Protein AF-A0A967UNY2-F1 (afdb_monomer)

Structure (mmCIF, N/CA/C/O backbone):
data_AF-A0A967UNY2-F1
#
_entry.id   AF-A0A967UNY2-F1
#
loop_
_atom_site.group_PDB
_atom_site.id
_atom_site.type_symbol
_atom_site.label_atom_id
_atom_site.label_alt_id
_atom_site.label_comp_id
_atom_site.label_asym_id
_atom_site.label_entity_id
_atom_site.label_seq_id
_atom_site.pdbx_PDB_ins_code
_atom_site.Cartn_x
_atom_site.Cartn_y
_atom_site.Cartn_z
_atom_site.occupancy
_atom_site.B_iso_or_equiv
_atom_site.auth_seq_id
_atom_site.auth_comp_id
_atom_site.auth_asym_id
_atom_site.auth_atom_id
_atom_site.pdbx_PDB_model_num
ATOM 1 N N . MET A 1 1 ? -13.511 -10.357 10.842 1.00 54.44 1 MET A N 1
ATOM 2 C CA . MET A 1 1 ? -12.134 -10.067 10.386 1.00 54.44 1 MET A CA 1
ATOM 3 C C . MET A 1 1 ? -11.626 -8.899 11.211 1.00 54.44 1 MET A C 1
ATOM 5 O O . MET A 1 1 ? -12.448 -8.073 11.579 1.00 54.44 1 MET A O 1
ATOM 9 N N . GLY A 1 2 ? -10.352 -8.900 11.605 1.00 75.81 2 GLY A N 1
ATOM 10 C CA . GLY A 1 2 ? -9.754 -7.766 12.320 1.00 75.81 2 GLY A CA 1
ATOM 11 C C . GLY A 1 2 ? -9.276 -6.694 11.345 1.00 75.81 2 GLY A C 1
ATOM 12 O O . GLY A 1 2 ? -9.076 -6.994 10.168 1.00 75.81 2 GLY A O 1
ATOM 13 N N . ASP A 1 3 ? -9.091 -5.475 11.843 1.00 91.19 3 ASP A N 1
ATOM 14 C CA . ASP A 1 3 ? -8.573 -4.357 11.054 1.00 91.19 3 ASP A CA 1
ATOM 15 C C . ASP A 1 3 ? -7.142 -4.644 10.574 1.00 91.19 3 ASP A C 1
ATOM 17 O O . ASP A 1 3 ? -6.359 -5.323 11.248 1.00 91.19 3 ASP A O 1
ATOM 21 N N . VAL A 1 4 ? -6.785 -4.116 9.404 1.00 94.06 4 VAL A N 1
ATOM 22 C CA . VAL A 1 4 ? -5.465 -4.292 8.784 1.00 94.06 4 VAL A CA 1
ATOM 23 C C . VAL A 1 4 ? -4.844 -2.943 8.448 1.00 94.06 4 VAL A C 1
ATOM 25 O O . VAL A 1 4 ? -5.545 -1.966 8.195 1.00 94.06 4 VAL A O 1
ATOM 28 N N . ILE A 1 5 ? -3.516 -2.903 8.423 1.00 94.75 5 ILE A N 1
ATOM 29 C CA . ILE A 1 5 ? -2.732 -1.765 7.947 1.00 94.75 5 ILE A CA 1
ATOM 30 C C . ILE A 1 5 ? -2.071 -2.191 6.638 1.00 94.75 5 ILE A C 1
ATOM 32 O O . ILE A 1 5 ? -1.315 -3.165 6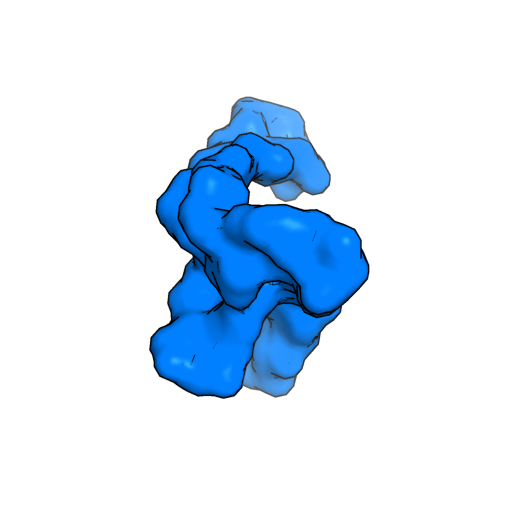.616 1.00 94.75 5 ILE A O 1
ATOM 36 N N . LEU A 1 6 ? -2.371 -1.461 5.564 1.00 95.88 6 LEU A N 1
ATOM 37 C CA . LEU A 1 6 ? -1.739 -1.583 4.251 1.00 95.88 6 LEU A CA 1
ATOM 38 C C . LEU A 1 6 ? -0.737 -0.437 4.085 1.00 95.88 6 LEU A C 1
ATOM 40 O O . LEU A 1 6 ? -1.097 0.720 4.294 1.00 95.88 6 LEU A O 1
ATOM 44 N N . PHE A 1 7 ? 0.503 -0.752 3.727 1.00 94.94 7 PHE A N 1
ATOM 45 C CA . PHE A 1 7 ? 1.582 0.231 3.611 1.00 94.94 7 PHE A CA 1
ATOM 46 C C . PHE A 1 7 ? 2.604 -0.179 2.544 1.00 94.94 7 PHE A C 1
ATOM 48 O O . PHE A 1 7 ? 2.765 -1.363 2.246 1.00 94.94 7 PHE A O 1
ATOM 55 N N . ASP A 1 8 ? 3.307 0.795 1.979 1.00 92.50 8 ASP A N 1
ATOM 56 C CA . ASP A 1 8 ? 4.522 0.598 1.190 1.00 92.50 8 ASP A CA 1
ATOM 57 C C . ASP A 1 8 ? 5.733 0.465 2.129 1.00 92.50 8 ASP A C 1
ATOM 59 O O . ASP A 1 8 ? 5.913 1.249 3.063 1.00 92.50 8 ASP A O 1
ATOM 63 N N . ALA A 1 9 ? 6.546 -0.583 1.956 1.00 78.69 9 ALA A N 1
ATOM 64 C CA . ALA A 1 9 ? 7.660 -0.839 2.869 1.00 78.69 9 ALA A CA 1
ATOM 65 C C . ALA A 1 9 ? 8.955 -0.180 2.374 1.00 78.69 9 ALA A C 1
ATOM 67 O O . ALA A 1 9 ? 9.328 -0.364 1.219 1.00 78.69 9 ALA A O 1
ATOM 68 N N . PRO A 1 10 ? 9.744 0.460 3.256 1.00 68.81 10 PRO A N 1
ATOM 69 C CA . PRO A 1 10 ? 11.019 1.063 2.862 1.00 68.81 10 PRO A CA 1
ATOM 70 C C . PRO A 1 10 ? 12.077 0.039 2.415 1.00 68.81 1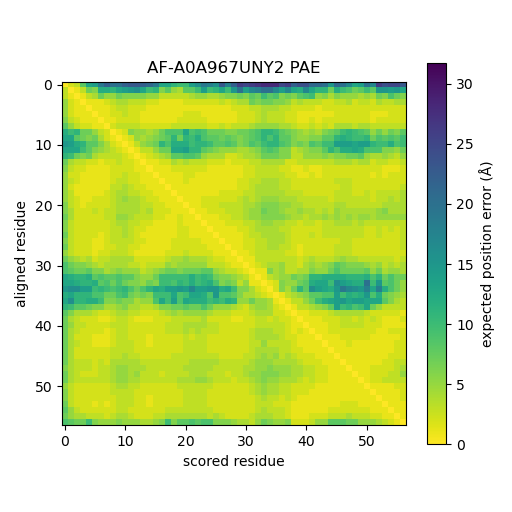0 PRO A C 1
ATOM 72 O O . PRO A 1 10 ? 13.090 0.416 1.836 1.00 68.81 10 PRO A O 1
ATOM 75 N N . THR A 1 11 ? 11.877 -1.250 2.703 1.00 73.38 11 THR A N 1
ATOM 76 C CA . THR A 1 11 ? 12.831 -2.329 2.405 1.00 73.38 11 THR A CA 1
ATOM 77 C C . THR A 1 11 ? 12.375 -3.264 1.286 1.00 73.38 11 THR A C 1
ATOM 79 O O . THR A 1 11 ? 13.021 -4.288 1.072 1.00 73.38 11 THR A O 1
ATOM 82 N N . GLY A 1 12 ? 11.257 -2.988 0.606 1.00 78.25 12 GLY A N 1
ATOM 83 C CA . GLY A 1 12 ? 10.722 -3.899 -0.405 1.00 78.25 12 GLY A CA 1
ATOM 84 C C . GLY A 1 12 ? 9.894 -3.184 -1.472 1.00 78.25 12 GLY A C 1
ATOM 85 O O . GLY A 1 12 ? 9.220 -2.213 -1.152 1.00 78.25 12 GLY A O 1
ATO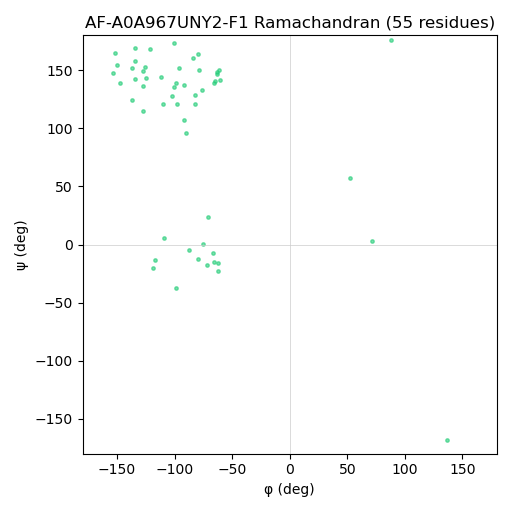M 86 N N . PRO A 1 13 ? 9.909 -3.676 -2.720 1.00 85.38 13 PRO A N 1
ATOM 87 C CA . PRO A 1 13 ? 9.324 -2.961 -3.850 1.00 85.38 13 PRO A CA 1
ATOM 88 C C . PRO A 1 13 ? 7.787 -3.110 -3.932 1.00 85.38 13 PRO A C 1
ATOM 90 O O . PRO A 1 13 ? 7.132 -2.372 -4.653 1.00 85.38 13 PRO A O 1
ATOM 93 N N . GLY A 1 14 ? 7.180 -4.029 -3.172 1.00 92.69 14 GLY A N 1
ATOM 94 C CA . GLY A 1 14 ? 5.725 -4.213 -3.105 1.00 92.69 14 GLY A CA 1
ATOM 95 C C . GLY A 1 14 ? 5.056 -3.582 -1.879 1.00 92.69 14 GLY A C 1
ATOM 96 O O . GLY A 1 14 ? 5.715 -3.153 -0.933 1.00 92.69 14 GLY A O 1
ATOM 97 N N . LEU A 1 15 ? 3.722 -3.616 -1.865 1.00 95.31 15 LEU A N 1
ATOM 98 C CA . LEU A 1 15 ? 2.892 -3.294 -0.711 1.00 95.31 15 LEU A CA 1
ATOM 99 C C . LEU A 1 15 ? 2.840 -4.450 0.289 1.00 95.31 15 LEU A C 1
ATOM 101 O O . LEU A 1 15 ? 2.882 -5.633 -0.069 1.00 95.31 15 LEU A O 1
ATOM 105 N N . TRP A 1 16 ? 2.676 -4.086 1.556 1.00 95.31 16 TRP A N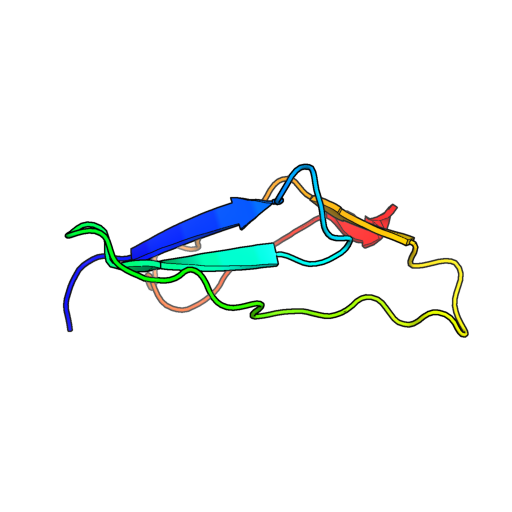 1
ATOM 106 C CA . TRP A 1 16 ? 2.687 -4.986 2.698 1.00 95.31 16 TRP A CA 1
ATOM 107 C C . TRP A 1 16 ? 1.451 -4.798 3.557 1.00 95.31 16 TRP A C 1
ATOM 109 O O . TRP A 1 16 ? 0.904 -3.703 3.678 1.00 95.31 16 TRP A O 1
ATOM 119 N N . LEU A 1 17 ? 1.031 -5.891 4.183 1.00 94.69 17 LEU A N 1
ATOM 120 C CA . LEU A 1 17 ? -0.133 -5.930 5.048 1.00 94.69 17 LEU A CA 1
ATOM 121 C C . LEU A 1 17 ? 0.231 -6.537 6.400 1.00 94.69 17 LEU A C 1
ATOM 123 O O . LEU A 1 17 ? 0.911 -7.565 6.475 1.00 94.69 17 LEU A O 1
ATOM 127 N N . VAL A 1 18 ? -0.263 -5.919 7.469 1.00 95.12 18 VAL A N 1
ATOM 128 C CA . VAL A 1 18 ? -0.171 -6.427 8.843 1.00 95.12 18 VAL A CA 1
ATOM 129 C C . V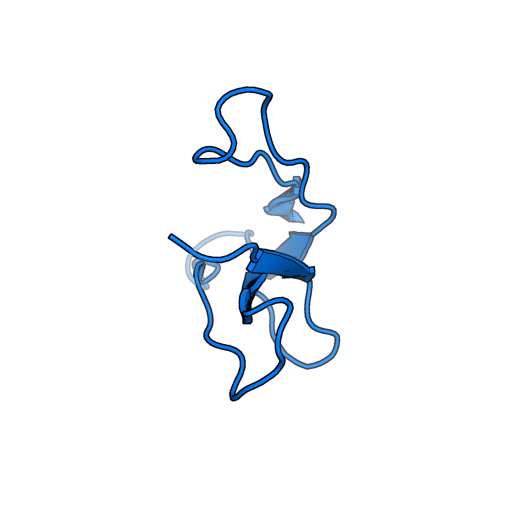AL A 1 18 ? -1.509 -6.240 9.556 1.00 95.12 18 VAL A C 1
ATOM 131 O O . VAL A 1 18 ? -2.272 -5.334 9.225 1.00 95.12 18 VAL A O 1
ATOM 134 N N . SER A 1 19 ? -1.817 -7.098 10.531 1.00 95.19 19 SER A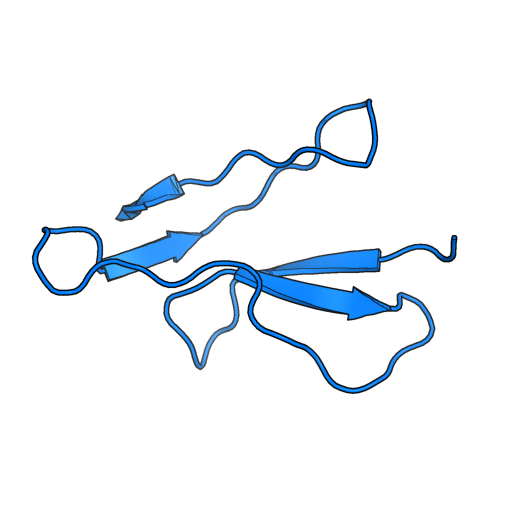 N 1
ATOM 135 C CA . SER A 1 19 ? -2.955 -6.856 11.427 1.00 95.19 19 SER A CA 1
ATOM 136 C C . SER A 1 19 ? -2.746 -5.550 12.195 1.00 95.19 19 SER A C 1
ATOM 138 O O . SER A 1 19 ? -1.636 -5.279 12.659 1.00 95.19 19 SER A O 1
ATOM 140 N N . ALA A 1 20 ? -3.810 -4.776 12.408 1.00 94.62 20 ALA A N 1
ATOM 141 C CA . ALA A 1 20 ? -3.767 -3.583 13.252 1.00 94.62 20 ALA A CA 1
ATOM 142 C C . ALA A 1 20 ? -3.413 -3.912 14.715 1.00 94.62 20 ALA A C 1
ATOM 144 O O . ALA A 1 20 ? -2.873 -3.075 15.433 1.00 94.62 20 ALA A O 1
ATOM 145 N N . SER A 1 21 ? -3.643 -5.157 15.148 1.00 95.88 21 SER A N 1
ATOM 146 C CA . SER A 1 21 ? -3.192 -5.664 16.450 1.00 95.88 21 SER A CA 1
ATOM 147 C C . SER A 1 21 ? -1.689 -5.985 16.510 1.00 95.88 21 SER A C 1
ATOM 149 O O . SER A 1 21 ? -1.216 -6.482 17.530 1.00 95.88 21 SER A O 1
ATOM 151 N N . GLY A 1 22 ? -0.945 -5.773 15.420 1.00 91.69 22 GLY A N 1
ATOM 152 C CA . GLY A 1 22 ? 0.452 -6.173 15.267 1.00 91.69 22 GLY A CA 1
ATOM 153 C C . GLY A 1 22 ? 0.632 -7.600 14.737 1.00 91.69 22 GLY A C 1
ATOM 154 O O . GLY A 1 22 ? -0.329 -8.341 14.522 1.00 91.69 22 GLY A O 1
ATOM 155 N N . GLY A 1 23 ? 1.889 -7.983 14.501 1.00 94.06 23 GLY A N 1
ATOM 156 C CA . GLY A 1 23 ? 2.275 -9.279 13.938 1.00 94.06 23 GLY A CA 1
ATOM 157 C C . GLY A 1 23 ? 3.367 -9.145 12.879 1.00 94.06 23 GLY A C 1
ATOM 158 O O . GLY A 1 23 ? 3.976 -8.087 12.734 1.00 94.06 23 GLY A O 1
ATOM 159 N N . THR A 1 24 ? 3.617 -10.223 12.137 1.00 93.94 24 THR A N 1
ATOM 160 C CA . THR A 1 24 ? 4.580 -10.232 11.027 1.00 93.94 24 THR A CA 1
ATOM 161 C C . THR A 1 24 ? 3.927 -9.670 9.760 1.00 93.94 24 THR A C 1
ATOM 163 O O . THR A 1 24 ? 2.929 -10.240 9.309 1.00 93.94 24 THR A O 1
ATOM 166 N N . PRO A 1 25 ? 4.460 -8.588 9.162 1.00 93.62 25 PRO A N 1
ATOM 167 C CA . PRO A 1 25 ? 3.982 -8.102 7.874 1.00 93.62 25 PRO A CA 1
ATOM 168 C C . PRO A 1 25 ? 4.211 -9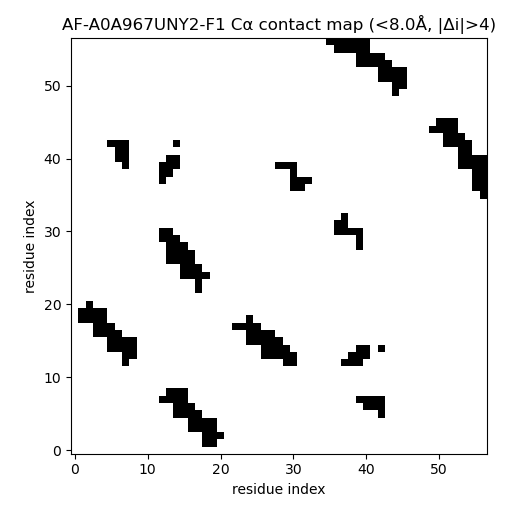.127 6.761 1.00 93.62 25 PRO A C 1
ATOM 170 O O . PRO A 1 25 ? 5.221 -9.831 6.751 1.00 93.62 25 PRO A O 1
ATOM 173 N N . ARG A 1 26 ? 3.299 -9.171 5.790 1.00 93.12 26 ARG A N 1
ATOM 174 C CA . ARG A 1 26 ? 3.439 -9.985 4.575 1.00 93.12 26 ARG A CA 1
ATOM 175 C C . ARG A 1 26 ? 3.287 -9.123 3.331 1.00 93.12 26 ARG A C 1
ATOM 177 O O . ARG A 1 26 ? 2.441 -8.231 3.315 1.00 93.12 26 ARG A O 1
ATOM 184 N N . ALA A 1 27 ? 4.050 -9.426 2.288 1.00 92.88 27 ALA A N 1
ATOM 185 C CA . ALA A 1 27 ? 3.850 -8.812 0.984 1.00 92.88 27 ALA A CA 1
ATOM 186 C C . ALA A 1 27 ? 2.488 -9.238 0.402 1.00 92.88 27 ALA A C 1
ATOM 188 O O . ALA A 1 27 ? 2.075 -10.397 0.534 1.00 92.88 27 ALA A O 1
ATOM 189 N N . VAL A 1 28 ? 1.779 -8.290 -0.208 1.00 94.06 28 VAL A N 1
ATOM 190 C CA . VAL A 1 28 ? 0.497 -8.512 -0.908 1.00 94.06 28 VAL A CA 1
ATOM 191 C C . VAL A 1 28 ? 0.579 -8.197 -2.395 1.00 94.06 28 VAL A C 1
ATOM 193 O O . VAL A 1 28 ? -0.291 -8.615 -3.152 1.00 94.06 28 VAL A O 1
ATOM 196 N N . THR A 1 29 ? 1.643 -7.522 -2.817 1.00 93.25 29 THR A N 1
ATOM 197 C CA . THR A 1 29 ? 1.985 -7.320 -4.221 1.00 93.25 29 THR A CA 1
ATOM 198 C C . THR A 1 29 ? 3.473 -7.585 -4.424 1.00 93.25 29 THR A C 1
ATOM 200 O O . THR A 1 29 ? 4.263 -7.464 -3.486 1.00 93.25 29 THR A O 1
ATOM 203 N N . ALA A 1 30 ? 3.860 -7.883 -5.656 1.00 91.38 30 ALA A N 1
ATOM 204 C CA . ALA A 1 30 ? 5.247 -7.948 -6.085 1.00 91.38 30 ALA A CA 1
ATOM 205 C C . ALA A 1 30 ? 5.333 -7.257 -7.452 1.00 91.38 30 ALA A C 1
ATOM 207 O O . ALA A 1 30 ? 4.550 -7.645 -8.321 1.00 91.38 30 ALA A O 1
ATOM 208 N N . PRO A 1 31 ? 6.199 -6.244 -7.623 1.00 86.50 31 PRO A N 1
ATOM 209 C CA . PRO A 1 31 ? 6.456 -5.666 -8.937 1.00 86.50 31 PRO A CA 1
ATOM 210 C C . PRO A 1 31 ? 7.037 -6.705 -9.888 1.00 86.50 31 PRO A C 1
ATOM 212 O O . PRO A 1 31 ? 7.709 -7.649 -9.454 1.00 86.50 31 PRO A O 1
ATOM 215 N N . ASP A 1 32 ? 6.748 -6.537 -11.171 1.00 83.00 32 ASP A N 1
ATOM 216 C CA . ASP A 1 32 ? 7.253 -7.404 -12.229 1.00 83.00 32 ASP A CA 1
ATOM 217 C C . ASP A 1 32 ? 8.563 -6.834 -12.785 1.00 83.00 32 ASP A C 1
ATOM 219 O O . ASP A 1 32 ? 8.563 -5.858 -13.538 1.00 83.00 32 ASP A O 1
ATOM 223 N N . ASP A 1 33 ? 9.678 -7.488 -12.442 1.00 73.06 33 ASP A N 1
ATOM 224 C CA . ASP A 1 33 ? 11.037 -7.102 -12.840 1.00 73.06 33 ASP A CA 1
ATOM 225 C C . ASP A 1 33 ? 11.310 -7.235 -14.347 1.00 73.06 33 ASP A C 1
ATOM 227 O O . ASP A 1 33 ? 12.353 -6.791 -14.836 1.00 73.06 33 ASP A O 1
ATOM 231 N N . THR A 1 34 ? 10.373 -7.817 -15.099 1.00 77.94 34 THR A N 1
ATOM 232 C CA . THR A 1 34 ? 10.414 -7.871 -16.565 1.00 77.94 34 THR A CA 1
ATOM 233 C C . THR A 1 34 ? 9.787 -6.643 -17.230 1.00 77.94 34 THR A C 1
ATOM 235 O O . THR A 1 34 ? 9.869 -6.493 -18.454 1.00 77.94 34 THR A O 1
ATOM 238 N N . THR A 1 35 ? 9.203 -5.744 -16.436 1.00 73.38 35 THR A N 1
ATOM 239 C CA . THR A 1 35 ? 8.603 -4.477 -16.868 1.00 73.38 35 THR A CA 1
ATOM 240 C C . THR A 1 35 ? 9.274 -3.289 -16.169 1.00 73.38 35 THR A C 1
ATOM 242 O O . THR A 1 35 ? 10.016 -3.472 -15.210 1.00 73.38 35 THR A O 1
ATOM 245 N N . ASP A 1 36 ? 9.015 -2.054 -16.616 1.00 77.94 36 ASP A N 1
ATOM 246 C CA . ASP A 1 36 ? 9.455 -0.830 -15.912 1.00 77.94 36 ASP A CA 1
ATOM 247 C C . ASP A 1 36 ? 8.671 -0.590 -14.588 1.00 77.94 36 ASP A C 1
ATOM 249 O O . ASP A 1 36 ? 8.554 0.541 -14.130 1.00 77.94 36 ASP A O 1
ATOM 253 N N . ASP A 1 37 ? 8.094 -1.638 -13.987 1.00 81.88 37 ASP A N 1
ATOM 254 C CA . ASP A 1 37 ? 7.405 -1.621 -12.692 1.00 81.88 37 ASP A CA 1
ATOM 255 C C . ASP A 1 37 ? 8.416 -1.924 -11.581 1.00 81.88 37 ASP A C 1
ATOM 257 O O . ASP A 1 37 ? 8.773 -3.077 -11.325 1.00 81.88 37 ASP A O 1
ATOM 261 N N . LEU A 1 38 ? 8.943 -0.873 -10.951 1.00 82.12 38 LEU A N 1
ATOM 262 C CA . LEU A 1 38 ? 10.029 -1.000 -9.983 1.00 82.12 38 LEU A CA 1
ATOM 263 C C . LEU A 1 38 ? 9.513 -0.979 -8.549 1.00 82.12 38 LEU A C 1
ATOM 265 O O . LEU A 1 38 ? 10.074 -1.667 -7.690 1.00 82.12 38 LEU A O 1
ATOM 269 N N . VAL A 1 39 ? 8.488 -0.167 -8.265 1.00 89.19 39 VAL A N 1
ATOM 270 C CA . VAL A 1 39 ? 7.943 0.002 -6.912 1.00 89.19 39 VAL A CA 1
ATOM 271 C C . VAL A 1 39 ? 6.438 0.278 -6.936 1.00 89.19 39 VAL A C 1
ATOM 273 O O . VAL A 1 39 ? 5.945 1.101 -7.704 1.00 89.19 39 VAL A O 1
ATOM 276 N N . HIS A 1 40 ? 5.714 -0.344 -6.006 1.00 92.94 40 HIS A N 1
ATOM 277 C CA . HIS A 1 40 ? 4.323 -0.031 -5.690 1.00 92.94 40 HIS A CA 1
ATOM 278 C C . HIS A 1 40 ? 4.239 0.881 -4.458 1.00 92.94 40 HIS A C 1
ATOM 280 O O . HIS A 1 40 ? 4.663 0.493 -3.367 1.00 92.94 40 HIS A O 1
ATOM 286 N N . VAL A 1 41 ? 3.648 2.069 -4.603 1.00 92.94 41 VAL A N 1
ATOM 287 C CA . VAL A 1 41 ? 3.610 3.104 -3.550 1.00 92.94 41 VAL A CA 1
ATOM 288 C C . VAL A 1 41 ? 2.232 3.741 -3.373 1.00 92.94 41 VAL A C 1
ATOM 290 O O . VAL A 1 41 ? 1.334 3.579 -4.202 1.00 92.94 41 VAL A O 1
ATOM 293 N N . ALA A 1 42 ? 2.088 4.514 -2.291 1.00 93.50 42 ALA A N 1
ATOM 294 C CA . ALA A 1 42 ? 0.923 5.356 -1.999 1.00 93.50 42 ALA A CA 1
ATOM 295 C C . ALA A 1 42 ? -0.434 4.614 -2.069 1.00 93.50 42 ALA A C 1
ATOM 297 O O . ALA A 1 42 ? -1.324 5.014 -2.830 1.00 93.50 42 ALA A O 1
ATOM 298 N N . PRO A 1 43 ? -0.622 3.535 -1.284 1.00 95.75 43 PRO A N 1
ATOM 299 C CA . PRO A 1 43 ? -1.868 2.789 -1.306 1.00 95.75 43 PRO A CA 1
ATOM 300 C C . PRO A 1 43 ? -3.049 3.632 -0.804 1.00 95.75 43 PRO A C 1
ATOM 302 O O . PRO A 1 43 ? -2.947 4.361 0.181 1.00 95.75 43 PRO A O 1
ATOM 305 N N . THR A 1 44 ? -4.203 3.477 -1.449 1.00 96.81 44 THR A N 1
ATOM 306 C CA . THR A 1 44 ? -5.486 4.052 -1.025 1.00 96.81 44 THR A CA 1
ATOM 307 C C . THR A 1 44 ? -6.533 2.948 -0.957 1.00 96.81 44 THR A C 1
ATOM 309 O O . THR A 1 44 ? -6.888 2.365 -1.980 1.00 96.81 44 THR A O 1
ATOM 312 N N . VAL A 1 45 ? -7.033 2.664 0.247 1.00 95.56 45 VAL A N 1
ATOM 313 C CA . VAL A 1 45 ? -8.096 1.672 0.470 1.00 95.56 45 VAL A CA 1
ATOM 314 C C . VAL A 1 45 ? -9.445 2.261 0.052 1.00 95.56 45 VAL A C 1
ATOM 316 O O . VAL A 1 45 ? -9.767 3.400 0.396 1.00 95.56 45 VAL A O 1
ATOM 319 N N . LEU A 1 46 ? -10.224 1.495 -0.711 1.00 95.44 46 LEU A N 1
ATOM 320 C CA . LEU A 1 46 ? -11.555 1.880 -1.172 1.00 95.44 46 LEU A CA 1
ATOM 321 C C . LEU A 1 46 ? -12.614 1.684 -0.069 1.00 95.44 46 LEU A C 1
ATOM 323 O O . LEU A 1 46 ? -12.369 0.983 0.913 1.00 95.44 46 LEU A O 1
ATOM 327 N N . PRO A 1 47 ? -13.816 2.280 -0.208 1.00 96.12 47 PRO A N 1
ATOM 328 C CA . PRO A 1 47 ? -14.853 2.211 0.827 1.00 96.12 47 PRO A CA 1
ATOM 329 C C . PRO A 1 47 ? -15.376 0.807 1.160 1.00 96.12 47 PRO A C 1
ATOM 331 O O . PRO A 1 47 ? -16.034 0.649 2.185 1.00 96.12 47 PRO A O 1
ATOM 334 N N . ASP A 1 48 ? -15.123 -0.193 0.311 1.00 94.38 48 ASP A N 1
ATOM 335 C CA . ASP A 1 48 ? -15.461 -1.594 0.592 1.00 94.38 48 ASP A CA 1
ATOM 336 C C . ASP A 1 48 ? -14.559 -2.220 1.670 1.00 94.38 48 ASP A C 1
ATOM 338 O O . ASP A 1 48 ? -14.924 -3.234 2.256 1.00 94.38 48 ASP A O 1
ATOM 342 N N . GLY A 1 49 ? -13.405 -1.607 1.959 1.00 91.56 49 GLY A N 1
ATOM 343 C CA . GLY A 1 49 ? -12.417 -2.111 2.912 1.00 91.56 49 GLY A CA 1
ATOM 344 C C . GLY A 1 49 ? -11.649 -3.344 2.427 1.00 91.56 49 GLY A C 1
ATOM 345 O O . GLY A 1 49 ? -10.827 -3.874 3.173 1.00 91.56 49 GLY A O 1
ATOM 346 N N . GLU A 1 50 ? -11.892 -3.792 1.196 1.00 91.69 50 GLU A N 1
ATOM 347 C CA . GLU A 1 50 ? -11.316 -5.016 0.623 1.00 91.69 50 GLU A CA 1
ATOM 348 C C . GLU A 1 50 ? -10.455 -4.729 -0.613 1.00 91.69 50 GLU A C 1
ATOM 350 O O . GLU A 1 50 ? -9.572 -5.523 -0.945 1.00 91.69 50 GLU A O 1
ATOM 355 N N . THR A 1 51 ? -10.652 -3.574 -1.254 1.00 95.19 51 THR A N 1
ATOM 356 C CA . THR A 1 51 ? -9.933 -3.170 -2.465 1.00 95.19 51 THR A CA 1
ATOM 357 C C . THR A 1 51 ? -9.000 -1.992 -2.186 1.00 95.19 51 THR A C 1
ATOM 359 O O . THR A 1 51 ? -9.334 -1.082 -1.428 1.00 95.19 51 THR A O 1
ATOM 362 N N . ALA A 1 52 ? -7.830 -1.965 -2.833 1.00 95.56 52 ALA A N 1
ATOM 363 C CA . ALA A 1 52 ? -6.906 -0.835 -2.767 1.00 95.56 52 ALA A CA 1
ATOM 364 C C . ALA A 1 52 ? -6.366 -0.448 -4.149 1.00 95.56 52 ALA A C 1
ATOM 366 O O . ALA A 1 52 ? -6.078 -1.308 -4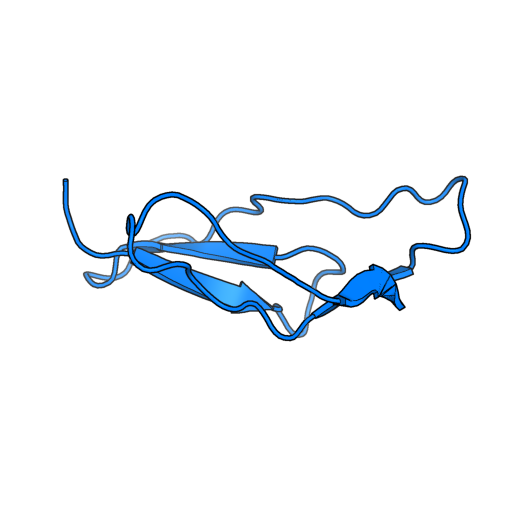.981 1.00 95.56 52 ALA A O 1
ATOM 367 N N . LEU A 1 53 ? -6.208 0.859 -4.364 1.00 96.75 53 LEU A N 1
ATOM 368 C CA . LEU A 1 53 ? -5.463 1.441 -5.481 1.00 96.75 53 LEU A CA 1
ATOM 369 C C . LEU A 1 53 ? -4.037 1.763 -5.030 1.00 96.75 53 LEU A C 1
ATOM 371 O O . LEU A 1 53 ? -3.821 2.053 -3.854 1.00 96.75 53 LEU A O 1
ATOM 375 N N . PHE A 1 54 ? -3.083 1.751 -5.956 1.00 95.19 54 PHE A N 1
ATOM 376 C CA . PHE A 1 54 ? -1.697 2.143 -5.705 1.00 95.19 54 PHE A CA 1
ATOM 377 C C . PHE A 1 54 ? -1.045 2.679 -6.980 1.00 95.19 54 PHE A C 1
ATOM 379 O O . PHE A 1 54 ? -1.572 2.503 -8.080 1.00 95.19 54 PHE A O 1
ATOM 386 N N . THR A 1 55 ? 0.094 3.343 -6.816 1.00 93.94 55 THR A N 1
ATOM 387 C CA . THR A 1 55 ? 0.902 3.874 -7.916 1.00 93.94 55 THR A CA 1
ATOM 388 C C . THR A 1 55 ? 2.050 2.924 -8.218 1.00 93.94 55 THR A C 1
ATOM 390 O O . THR A 1 55 ? 2.685 2.423 -7.293 1.00 93.94 55 THR A O 1
ATOM 393 N N . VAL A 1 56 ? 2.324 2.727 -9.504 1.00 91.56 56 VAL A N 1
ATOM 394 C CA . VAL A 1 56 ? 3.509 2.037 -10.026 1.00 91.56 56 VAL A CA 1
ATOM 395 C C . VAL A 1 56 ? 4.518 3.088 -10.494 1.00 91.56 56 VAL A C 1
ATOM 397 O O . VAL A 1 56 ? 4.115 4.062 -11.141 1.00 91.56 56 VAL A O 1
ATOM 400 N N . THR A 1 57 ? 5.797 2.914 -10.155 1.00 83.81 57 THR A N 1
ATOM 401 C CA . THR A 1 57 ? 6.912 3.797 -10.556 1.00 83.81 57 THR A CA 1
ATOM 402 C C . THR A 1 57 ? 8.105 3.024 -11.071 1.00 83.81 57 THR A C 1
ATOM 404 O O . THR A 1 57 ? 8.304 1.907 -10.541 1.00 83.81 57 THR A O 1
#

Secondary structure (DSSP, 8-state):
---EEEEE-TT-SSEEEEETT----EES----TTTT---EEEEEE-TTSS-EEEEE-

pLDDT: mean 89.27, std 8.69, range [54.44, 96.81]

Radius of gyration: 11.8 Å; Cα contacts (8 Å, |Δi|>4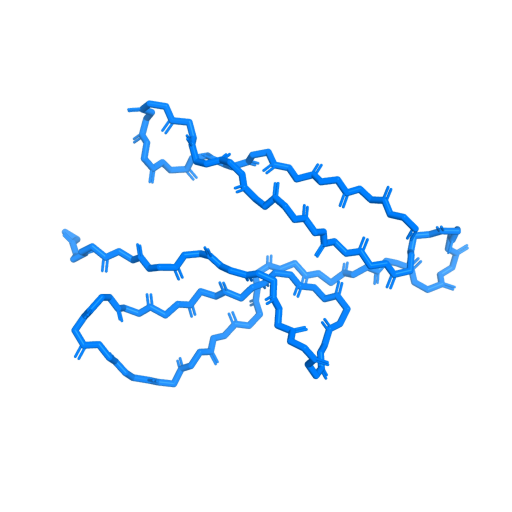): 109; chains: 1; bounding box: 28×16×33 Å

Foldseek 3Di:
DAAKDWAFDPVAQAIWIAGPVGDDIDGPDHFDPVDQFRHWHDWDQDPVNPDIDTDGD

Nearest PDB structures (foldseek):
  3bws-assembly1_A  TM=6.838E-01  e=1.653E+00  Leptospira interrogans
  7c72-assembly1_A  TM=5.881E-01  e=2.669E+00  Mycobacterium tuberculosis
  4ml1-assembly1_B  TM=3.405E-01  e=6.966E+00  Klebsiella pneumoniae

Mean predicted aligned error: 4.13 Å

Sequence (57 aa):
MGDVILFDAPTGPGLWLVSASGGTPRAVTAPDDTTDDLVHVAPTVLPDGETALFTVT

Solvent-accessible surface area (backbone atoms only — not comparable to full-atom values): 3534 Å² total; per-residue (Å²): 134,80,64,67,45,77,45,57,45,99,88,48,42,21,30,31,39,30,46,66,89,56,77,80,69,41,76,79,48,73,54,49,83,92,50,88,37,61,33,39,38,76,70,44,74,42,97,83,74,80,49,70,49,65,45,77,72